Protein AF-A0A645DKP9-F1 (afdb_monomer_lite)

pLDDT: mean 78.18, std 6.34, range [59.94, 88.94]

Sequence (66 aa):
MAVEITVDQWKPWIRKYRVETFCYGPKSCKHYRPGPNRKVGGRNGMVYVEEDWVDEMLTQNRGEDE

Radius of gyration: 17.03 Å; chains: 1; bounding box: 23×38×44 Å

Secondary structure (DSSP, 8-state):
-EEEEES-TT-TT-EEEEE-S---S-TT-TT----PPPEEE-GGG-EEEPPTHHHHHHHTTS-S--

Organism: NCBI:txid1076179

Foldseek 3Di:
DWDWDQPDPVCSVPTDTDDDQDDPAAPCPPPRDHDAFDWDQDPPRDTDGDDCVVVCVVRVPGHNGD

Structure (mmCIF, N/CA/C/O backbone):
data_AF-A0A645DKP9-F1
#
_entry.id   AF-A0A645DKP9-F1
#
loop_
_atom_site.group_PDB
_atom_site.id
_atom_site.type_symbol
_atom_site.label_atom_id
_atom_site.label_alt_id
_atom_site.label_comp_id
_atom_site.label_asym_id
_atom_site.label_entity_id
_atom_site.label_seq_id
_atom_site.pdbx_PDB_ins_code
_atom_site.Cartn_x
_atom_site.Cartn_y
_atom_site.Cartn_z
_atom_site.occupancy
_atom_site.B_iso_or_equiv
_atom_site.auth_seq_id
_atom_site.auth_comp_id
_atom_site.auth_asym_id
_atom_site.auth_atom_id
_atom_site.pdbx_PDB_model_num
ATOM 1 N N . MET A 1 1 ? -4.516 -3.639 -7.287 1.00 68.62 1 MET A N 1
ATOM 2 C CA . MET A 1 1 ? -4.032 -4.067 -8.614 1.00 68.62 1 MET A CA 1
ATOM 3 C C . MET A 1 1 ? -3.769 -5.571 -8.599 1.00 68.62 1 MET A C 1
ATOM 5 O O . MET A 1 1 ? -3.331 -6.075 -7.573 1.00 68.62 1 MET A O 1
ATOM 9 N N . ALA A 1 2 ? -4.104 -6.304 -9.666 1.00 70.12 2 ALA A N 1
ATOM 10 C CA . ALA A 1 2 ? -3.814 -7.737 -9.752 1.00 70.12 2 ALA A CA 1
ATOM 11 C C . ALA A 1 2 ? -2.406 -7.931 -10.329 1.00 70.12 2 ALA A C 1
ATOM 13 O O . ALA A 1 2 ? -2.173 -7.586 -11.485 1.00 70.12 2 ALA A O 1
ATOM 14 N N . VAL A 1 3 ? -1.480 -8.442 -9.521 1.00 72.44 3 VAL A N 1
ATOM 15 C CA . VAL A 1 3 ? -0.110 -8.755 -9.944 1.00 72.44 3 VAL A CA 1
ATOM 16 C C . VAL A 1 3 ? -0.053 -10.229 -10.324 1.00 72.44 3 VAL A C 1
ATOM 18 O O . VAL A 1 3 ? -0.532 -11.089 -9.578 1.00 72.44 3 VAL A O 1
ATOM 21 N N . GLU A 1 4 ? 0.494 -10.517 -11.503 1.00 79.94 4 GLU A N 1
ATOM 22 C CA . GLU A 1 4 ? 0.774 -11.887 -11.921 1.00 79.94 4 GLU A CA 1
ATOM 23 C C . GLU A 1 4 ? 1.988 -12.410 -11.152 1.00 79.94 4 GLU A C 1
ATOM 25 O O . GLU A 1 4 ? 3.033 -11.765 -11.103 1.00 79.94 4 GLU A O 1
ATOM 30 N N . ILE A 1 5 ? 1.839 -13.581 -10.541 1.00 80.50 5 ILE A N 1
ATOM 31 C CA . ILE A 1 5 ? 2.896 -14.243 -9.789 1.00 80.50 5 ILE A CA 1
ATOM 32 C C . ILE A 1 5 ? 3.177 -15.592 -10.438 1.00 80.50 5 ILE A C 1
ATOM 34 O O . ILE A 1 5 ? 2.278 -16.429 -10.586 1.00 80.50 5 ILE A O 1
ATOM 38 N N . THR A 1 6 ? 4.448 -15.822 -10.748 1.00 83.00 6 THR A N 1
ATOM 39 C CA . THR A 1 6 ? 4.967 -17.149 -11.071 1.00 83.00 6 THR A CA 1
ATOM 40 C C . THR A 1 6 ? 5.225 -17.895 -9.767 1.00 83.00 6 THR A C 1
ATOM 42 O O . THR A 1 6 ? 6.144 -17.562 -9.026 1.00 83.00 6 THR A O 1
ATOM 45 N N . VA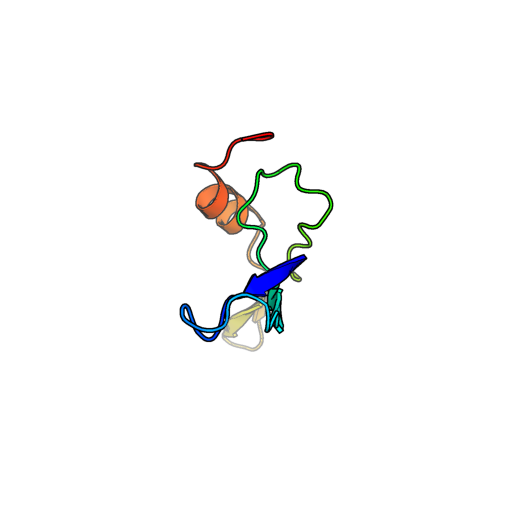L A 1 7 ? 4.381 -18.881 -9.454 1.00 81.12 7 VAL A N 1
ATOM 46 C CA . VAL A 1 7 ? 4.507 -19.679 -8.215 1.00 81.12 7 VAL A CA 1
ATOM 47 C C . VAL A 1 7 ? 5.660 -20.676 -8.307 1.00 81.12 7 VAL A C 1
ATOM 49 O O . VAL A 1 7 ? 6.305 -20.974 -7.308 1.00 81.12 7 VAL A O 1
ATOM 52 N N . ASP A 1 8 ? 5.893 -21.200 -9.507 1.00 82.94 8 ASP A N 1
ATOM 53 C CA . ASP A 1 8 ? 6.933 -22.178 -9.797 1.00 82.94 8 ASP A CA 1
ATOM 54 C C . ASP A 1 8 ? 7.667 -21.754 -11.072 1.00 82.94 8 ASP A C 1
ATOM 56 O O . ASP A 1 8 ? 7.083 -21.721 -12.159 1.00 82.94 8 ASP A O 1
ATOM 60 N N . GLN A 1 9 ? 8.955 -21.435 -10.934 1.00 84.31 9 GLN A N 1
ATOM 61 C CA . GLN A 1 9 ? 9.815 -21.009 -12.039 1.00 84.31 9 GLN A CA 1
ATOM 62 C C . GLN A 1 9 ? 9.937 -22.077 -13.138 1.00 84.31 9 GLN A C 1
ATOM 64 O O . GLN A 1 9 ? 10.181 -21.737 -14.293 1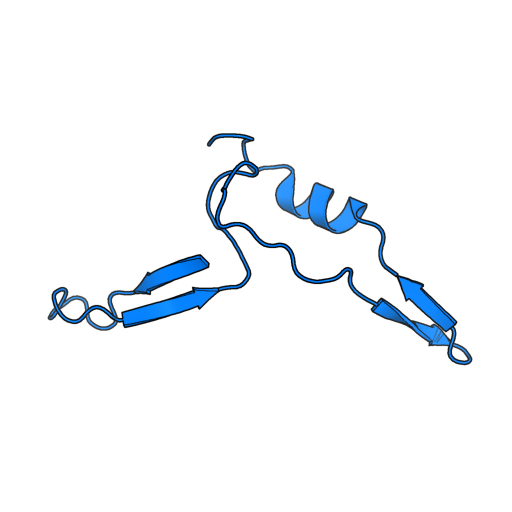.00 84.31 9 GLN A O 1
ATOM 69 N N . TRP A 1 10 ? 9.752 -23.356 -12.795 1.00 88.56 10 TRP A N 1
ATOM 70 C CA . TRP A 1 10 ? 9.852 -24.483 -13.727 1.00 88.56 10 TRP A CA 1
ATOM 71 C C . TRP A 1 10 ? 8.547 -24.743 -14.491 1.00 88.56 10 TRP A C 1
ATOM 73 O O . TRP A 1 10 ? 8.540 -25.505 -15.458 1.00 88.56 10 TRP A O 1
ATOM 83 N N . LYS A 1 11 ? 7.443 -24.098 -14.086 1.00 87.00 11 LYS A N 1
ATOM 84 C CA . LYS A 1 11 ? 6.135 -24.150 -14.760 1.00 87.00 11 LYS A CA 1
ATOM 85 C C . LYS A 1 11 ? 5.544 -22.743 -14.927 1.00 87.00 11 LYS A C 1
ATOM 87 O O . LYS A 1 11 ? 4.460 -22.463 -14.409 1.00 87.00 11 LYS A O 1
ATOM 92 N N . PRO A 1 12 ? 6.209 -21.856 -15.690 1.00 81.25 12 PRO A N 1
ATOM 93 C CA . PRO A 1 12 ? 5.829 -20.446 -15.800 1.00 81.25 12 PRO A CA 1
ATOM 94 C C . PRO A 1 12 ? 4.463 -20.214 -16.465 1.00 81.25 12 PRO A C 1
ATOM 96 O O . PRO A 1 12 ? 3.880 -19.143 -16.329 1.00 81.25 12 PRO A O 1
ATOM 99 N N . TRP A 1 13 ? 3.917 -21.213 -17.165 1.00 84.75 13 TRP A N 1
ATOM 100 C CA . TRP A 1 13 ? 2.573 -21.148 -17.750 1.00 84.75 13 TRP A CA 1
ATOM 101 C C . TRP A 1 13 ? 1.446 -21.237 -16.709 1.00 84.75 13 TRP A C 1
ATOM 103 O O . TRP A 1 13 ? 0.301 -20.911 -17.021 1.00 84.75 13 TRP A O 1
ATOM 113 N N . ILE A 1 14 ? 1.732 -21.665 -15.473 1.00 84.81 14 ILE A N 1
ATOM 114 C CA . ILE A 1 14 ? 0.749 -21.688 -14.385 1.00 84.81 14 ILE A CA 1
ATOM 115 C C . ILE A 1 14 ? 0.736 -20.312 -13.717 1.00 84.81 14 ILE A C 1
ATOM 117 O O . ILE A 1 14 ? 1.462 -20.049 -12.757 1.00 84.81 14 ILE A O 1
ATOM 121 N N . ARG A 1 15 ? -0.115 -19.428 -14.238 1.00 80.50 15 ARG A N 1
ATOM 122 C CA . ARG A 1 15 ? -0.268 -18.054 -13.751 1.00 80.50 15 ARG A CA 1
ATOM 123 C C . ARG A 1 15 ? -1.230 -18.001 -12.571 1.00 80.50 15 ARG A C 1
ATOM 125 O O . ARG A 1 15 ? -2.347 -18.511 -12.653 1.00 80.50 15 ARG A O 1
ATOM 132 N N . LYS A 1 16 ? -0.822 -17.355 -11.479 1.00 82.94 16 LYS A N 1
ATOM 133 C CA . LYS A 1 16 ? -1.736 -16.949 -10.403 1.00 82.94 16 LYS A CA 1
ATOM 134 C C . LYS A 1 16 ? -1.722 -15.438 -10.271 1.00 82.94 16 LYS A C 1
ATOM 136 O O . LYS A 1 16 ? -0.696 -14.802 -10.476 1.00 82.94 16 LYS A O 1
ATOM 141 N N . TYR A 1 17 ? -2.860 -14.880 -9.888 1.00 81.75 17 TYR A N 1
ATOM 142 C CA . TYR A 1 17 ? -3.005 -13.450 -9.665 1.00 81.75 17 TYR A CA 1
ATOM 143 C C . TYR A 1 17 ? -3.202 -13.195 -8.177 1.00 81.75 17 TYR A C 1
ATOM 145 O O . TYR A 1 17 ? -4.056 -13.819 -7.545 1.00 81.75 17 TYR A O 1
ATOM 153 N N . ARG A 1 18 ? -2.418 -12.275 -7.617 1.00 75.88 18 ARG A N 1
ATOM 154 C CA . ARG A 1 18 ? -2.635 -11.743 -6.270 1.00 75.88 18 ARG A CA 1
ATOM 155 C C . ARG A 1 18 ? -3.197 -10.342 -6.399 1.00 75.88 18 ARG A C 1
ATOM 157 O O . ARG A 1 18 ? -2.661 -9.518 -7.135 1.00 75.88 18 ARG A O 1
ATOM 164 N N . VAL A 1 19 ? -4.281 -10.074 -5.682 1.00 73.00 19 VAL A N 1
ATOM 165 C CA . VAL A 1 19 ? -4.828 -8.724 -5.582 1.00 73.00 19 VAL A CA 1
ATOM 166 C C . VAL A 1 19 ? -4.090 -8.013 -4.460 1.00 73.00 19 VAL A C 1
ATOM 168 O O . VAL A 1 19 ? -4.206 -8.395 -3.299 1.00 73.00 19 VAL A O 1
ATOM 171 N N . GLU A 1 20 ? -3.324 -6.990 -4.809 1.00 66.00 20 GLU A N 1
ATOM 172 C CA . GLU A 1 20 ? -2.662 -6.126 -3.839 1.00 66.00 20 GLU A CA 1
ATOM 173 C C . GLU A 1 20 ? -3.338 -4.765 -3.776 1.00 66.00 20 GLU A C 1
ATOM 175 O O . GLU A 1 20 ? -3.874 -4.257 -4.764 1.00 66.00 20 GLU A O 1
ATOM 180 N N . THR A 1 21 ? -3.316 -4.170 -2.592 1.00 63.78 21 THR A N 1
ATOM 181 C CA . THR A 1 21 ? -3.756 -2.791 -2.360 1.00 63.78 21 THR A CA 1
ATOM 182 C C . THR A 1 21 ? -2.734 -1.776 -2.863 1.00 63.78 21 THR A C 1
ATOM 184 O O . THR A 1 21 ? -3.086 -0.644 -3.172 1.00 63.78 21 THR A O 1
ATOM 187 N N . PHE A 1 22 ? -1.479 -2.194 -3.002 1.00 63.84 22 PHE A N 1
ATOM 188 C CA . PHE A 1 22 ? -0.369 -1.347 -3.397 1.00 63.84 22 PHE A CA 1
ATOM 189 C C . PHE A 1 22 ? -0.100 -1.433 -4.908 1.00 63.84 22 PHE A C 1
ATOM 191 O O . PHE A 1 22 ? -0.137 -2.522 -5.481 1.00 63.84 22 PHE A O 1
ATOM 198 N N . CYS A 1 23 ? 0.159 -0.292 -5.559 1.00 70.12 23 CYS A N 1
ATOM 199 C CA . CYS A 1 23 ? 0.718 -0.250 -6.916 1.00 70.12 23 CYS A CA 1
ATOM 200 C C . CYS A 1 23 ? 2.229 -0.018 -6.789 1.00 70.12 23 CYS A C 1
ATOM 202 O O . CYS A 1 23 ? 2.648 1.001 -6.244 1.00 70.12 23 CYS A O 1
ATOM 204 N N . TYR A 1 24 ? 3.034 -0.966 -7.279 1.00 70.38 24 TYR A N 1
ATOM 205 C CA . TYR A 1 24 ? 4.493 -0.809 -7.399 1.00 70.38 24 TYR A CA 1
ATOM 206 C C . TYR A 1 24 ? 4.904 0.092 -8.570 1.00 70.38 24 TYR A C 1
ATOM 208 O O . TYR A 1 24 ? 6.087 0.359 -8.737 1.00 70.38 24 TYR A O 1
ATOM 216 N N . GLY A 1 25 ? 3.939 0.509 -9.391 1.00 73.06 25 GLY A N 1
ATOM 217 C CA . GLY A 1 25 ? 4.145 1.430 -10.497 1.00 73.06 25 GLY A CA 1
ATOM 218 C C . GLY A 1 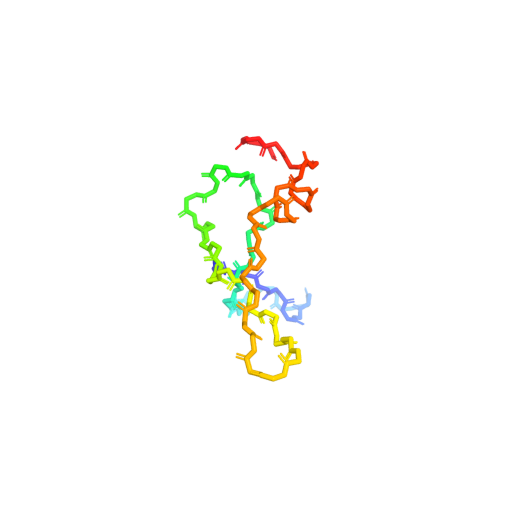25 ? 4.104 2.902 -10.069 1.00 73.06 25 GLY A C 1
ATOM 219 O O . GLY A 1 25 ? 4.072 3.205 -8.870 1.00 73.06 25 GLY A O 1
ATOM 220 N N . PRO A 1 26 ? 4.061 3.807 -11.054 1.00 76.62 26 PRO A N 1
ATOM 221 C CA . PRO A 1 26 ? 4.146 5.242 -10.826 1.00 76.62 26 PRO A CA 1
ATOM 222 C C . PRO A 1 26 ? 2.944 5.789 -10.051 1.00 76.62 26 PRO A C 1
ATOM 224 O O . PRO A 1 26 ? 1.891 5.145 -9.972 1.00 76.62 26 PRO A O 1
ATOM 227 N N . LYS A 1 27 ? 3.059 7.004 -9.501 1.00 75.88 27 LYS A N 1
ATOM 228 C CA . LYS A 1 27 ? 1.947 7.640 -8.768 1.00 75.88 27 LYS A CA 1
ATOM 229 C C . LYS A 1 27 ? 0.700 7.834 -9.645 1.00 75.88 27 LYS A C 1
ATOM 231 O O . LYS A 1 27 ? -0.411 7.736 -9.129 1.00 75.88 27 LYS A O 1
ATOM 236 N N . SER A 1 28 ? 0.860 8.016 -10.961 1.00 77.94 28 SER A N 1
ATOM 237 C CA . SER A 1 28 ? -0.242 8.134 -11.933 1.00 77.94 28 SER A CA 1
ATOM 238 C C . SER A 1 28 ? -0.949 6.808 -12.259 1.00 77.94 28 SER A C 1
ATOM 240 O O . SER A 1 28 ? -1.925 6.787 -13.018 1.00 77.94 28 SER A O 1
ATOM 242 N N . CYS A 1 29 ? -0.490 5.683 -11.694 1.00 78.00 29 CYS A N 1
ATOM 243 C CA . CYS A 1 29 ? -1.031 4.345 -11.925 1.00 78.00 29 CYS A CA 1
ATOM 244 C C . CYS A 1 29 ? -2.566 4.324 -11.775 1.00 78.00 29 CYS A C 1
ATOM 246 O O . CYS A 1 29 ? -3.099 4.350 -10.671 1.00 78.00 29 CYS A O 1
ATOM 248 N N . LYS A 1 30 ? -3.303 4.171 -12.889 1.00 76.62 30 LYS A N 1
ATOM 249 C CA . LYS A 1 30 ? -4.788 4.101 -12.910 1.00 76.62 30 LYS A CA 1
ATOM 250 C C . LYS A 1 30 ? -5.366 2.975 -12.048 1.00 76.62 30 LYS A C 1
ATOM 252 O O . LYS A 1 30 ? -6.547 2.972 -11.711 1.00 76.62 30 LYS A O 1
ATOM 257 N N . HIS A 1 31 ? -4.544 1.974 -11.752 1.00 74.75 31 HIS A N 1
ATOM 258 C CA . HIS A 1 31 ? -4.900 0.830 -10.923 1.00 74.75 31 HIS A CA 1
ATOM 259 C C . HIS A 1 31 ? -4.509 1.005 -9.448 1.00 74.75 31 HIS A C 1
ATOM 261 O O . HIS A 1 31 ? -4.871 0.144 -8.635 1.00 74.75 31 HIS A O 1
ATOM 267 N N . TYR A 1 32 ? -3.790 2.079 -9.098 1.00 74.31 32 TYR A N 1
ATOM 268 C CA . TYR A 1 32 ? -3.546 2.471 -7.717 1.00 74.31 32 TYR A CA 1
ATOM 269 C C . TYR A 1 32 ? -4.869 2.910 -7.096 1.00 74.31 32 TYR A C 1
ATOM 271 O O . TYR A 1 32 ? -5.597 3.740 -7.634 1.00 74.31 32 TYR A O 1
ATOM 279 N N . ARG A 1 33 ? -5.215 2.287 -5.973 1.00 72.94 33 ARG A N 1
ATOM 280 C CA . ARG A 1 33 ? -6.375 2.651 -5.164 1.00 72.94 33 ARG A CA 1
ATOM 281 C C . ARG A 1 33 ? -5.882 2.684 -3.725 1.00 72.94 33 ARG A C 1
ATOM 283 O O . ARG A 1 33 ? -5.829 1.609 -3.119 1.00 72.94 33 ARG A O 1
ATOM 290 N N . PRO A 1 34 ? -5.470 3.856 -3.209 1.00 71.88 34 PRO A N 1
ATOM 291 C CA . PRO A 1 34 ? -5.085 3.955 -1.814 1.00 71.88 34 PRO A CA 1
ATOM 292 C C . PRO A 1 34 ? -6.267 3.511 -0.950 1.00 71.88 34 PRO A C 1
ATOM 294 O O . PRO A 1 34 ? -7.438 3.727 -1.284 1.00 71.88 34 PRO A O 1
ATOM 297 N N . GLY A 1 35 ? -5.952 2.795 0.126 1.00 75.25 35 GLY A N 1
ATOM 298 C CA . GLY A 1 35 ? -6.948 2.429 1.124 1.00 75.25 35 GLY A CA 1
ATOM 299 C C . GLY A 1 35 ? -7.487 3.668 1.851 1.00 75.25 35 GLY A C 1
ATOM 300 O O . GLY A 1 35 ? -6.993 4.773 1.645 1.00 75.25 35 GLY A O 1
ATOM 301 N N . PRO A 1 36 ? -8.494 3.510 2.721 1.00 79.69 36 PRO A N 1
ATOM 302 C CA . PRO A 1 36 ? -8.954 4.611 3.561 1.00 79.69 36 PRO A CA 1
ATOM 303 C C . PRO A 1 36 ? -7.835 5.101 4.491 1.00 79.69 36 PRO A C 1
ATOM 305 O O . PRO A 1 36 ? -7.033 4.291 4.964 1.00 79.69 36 PRO A O 1
ATOM 308 N N . ASN A 1 37 ? -7.839 6.398 4.818 1.00 82.12 37 ASN A N 1
ATOM 309 C CA . ASN A 1 37 ? -6.862 6.988 5.734 1.00 82.12 37 ASN A CA 1
ATOM 310 C C . ASN A 1 37 ? -6.823 6.229 7.0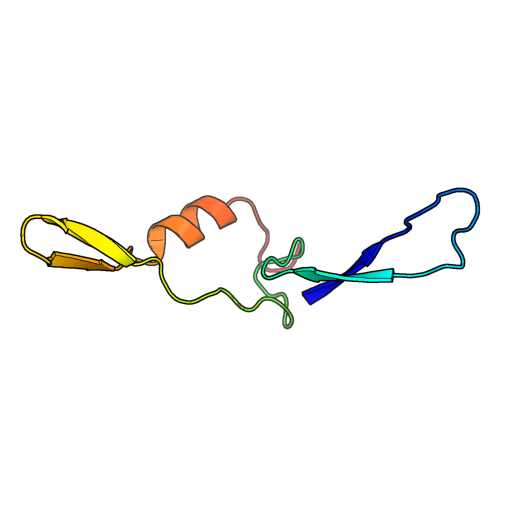61 1.00 82.12 37 ASN A C 1
ATOM 312 O O . ASN A 1 37 ? -7.857 5.845 7.631 1.00 82.12 37 ASN A O 1
ATOM 316 N N . ARG A 1 38 ? -5.604 6.018 7.559 1.00 81.88 38 ARG A N 1
ATOM 317 C CA . ARG A 1 38 ? -5.374 5.280 8.794 1.00 81.88 38 ARG A CA 1
ATOM 318 C C . ARG A 1 38 ? -5.986 6.036 9.968 1.00 81.88 38 ARG A C 1
ATOM 320 O O . ARG A 1 38 ? -5.746 7.221 10.171 1.00 81.88 38 ARG A O 1
ATOM 327 N N . LYS A 1 39 ? -6.760 5.3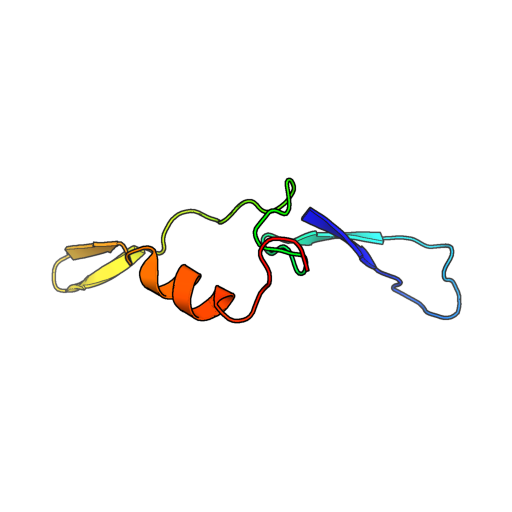16 10.775 1.00 87.44 39 LYS A N 1
ATOM 328 C CA . LYS A 1 39 ? -7.329 5.824 12.024 1.00 87.44 39 LYS A CA 1
ATOM 329 C C . LYS A 1 39 ? -6.506 5.299 13.190 1.00 87.44 39 LYS A C 1
ATOM 331 O O . LYS A 1 39 ? -6.367 4.088 13.352 1.00 87.44 39 LYS A O 1
ATOM 336 N N . VAL A 1 40 ? -5.964 6.204 13.993 1.00 82.69 40 VAL A N 1
ATOM 337 C CA . VAL A 1 40 ? -5.184 5.893 15.189 1.00 82.69 40 VAL A CA 1
ATOM 338 C C . VAL A 1 40 ? -6.041 6.183 16.414 1.00 82.69 40 VAL A C 1
ATOM 340 O O . VAL A 1 40 ? -6.501 7.305 16.628 1.00 82.69 40 VAL A O 1
ATOM 343 N N . GLY A 1 41 ? -6.278 5.143 17.213 1.00 88.94 41 GLY A N 1
ATOM 344 C CA . GLY A 1 41 ? -6.976 5.271 18.487 1.00 88.94 41 GLY A CA 1
ATOM 345 C C . GLY A 1 41 ? -6.104 5.995 19.511 1.00 88.94 41 GLY A C 1
ATOM 346 O O . GLY A 1 41 ? -5.009 5.539 19.835 1.00 88.94 41 GLY A O 1
ATOM 347 N N . GLY A 1 42 ? -6.596 7.120 20.012 1.00 85.56 42 GLY A N 1
ATOM 348 C CA . GLY A 1 42 ? -6.045 7.872 21.131 1.00 85.56 42 GLY A CA 1
ATOM 349 C C . GLY A 1 42 ? -6.698 7.501 22.467 1.00 85.56 42 GLY A C 1
ATOM 350 O O . GLY A 1 42 ? -7.541 6.606 22.567 1.00 85.56 42 GLY A O 1
ATOM 351 N N . ARG A 1 43 ? -6.306 8.209 23.532 1.00 85.56 43 ARG A N 1
ATOM 352 C CA . ARG A 1 43 ? -6.903 8.044 24.870 1.00 85.56 43 ARG A CA 1
ATOM 353 C C . ARG A 1 43 ? -8.345 8.575 24.890 1.00 85.56 43 ARG A C 1
ATOM 355 O O . ARG A 1 43 ? -8.687 9.468 24.123 1.00 85.56 43 ARG A O 1
ATOM 362 N N . ASN A 1 44 ? -9.183 8.033 25.780 1.00 86.06 44 ASN A N 1
ATOM 363 C CA . ASN A 1 44 ? -10.596 8.417 25.957 1.00 86.06 44 ASN A CA 1
ATOM 364 C C . ASN A 1 44 ? -11.461 8.346 24.680 1.00 86.06 44 ASN A C 1
ATOM 366 O O . ASN A 1 44 ? -12.390 9.131 24.518 1.00 86.06 44 ASN A O 1
ATOM 370 N N . GLY A 1 45 ? -11.169 7.420 23.762 1.00 84.81 45 GLY A N 1
ATOM 371 C CA . GLY A 1 45 ? -11.963 7.250 22.538 1.00 84.81 45 GLY A CA 1
ATOM 372 C C . GLY A 1 45 ? -11.726 8.326 21.475 1.00 84.81 45 GLY A C 1
ATOM 373 O O . GLY A 1 45 ? -12.452 8.370 20.484 1.00 84.81 45 GLY A O 1
ATOM 374 N N . MET A 1 46 ? -10.708 9.176 21.645 1.00 85.19 46 MET A N 1
ATOM 375 C CA . MET A 1 46 ? -10.264 10.084 20.593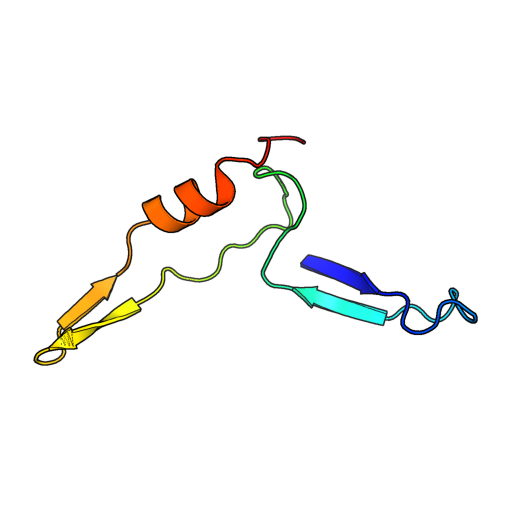 1.00 85.19 46 MET A CA 1
ATOM 376 C C . MET A 1 46 ? -9.768 9.266 19.396 1.00 85.19 46 MET A C 1
ATOM 378 O O . MET A 1 46 ? -9.010 8.316 19.568 1.00 85.19 46 MET A O 1
ATOM 382 N N . VAL A 1 47 ? -10.184 9.619 18.183 1.00 86.44 47 VAL A N 1
ATOM 383 C CA . VAL A 1 47 ? -9.696 8.991 16.950 1.00 86.44 47 VAL A CA 1
ATOM 384 C C . VAL A 1 47 ? -8.979 10.062 16.151 1.00 86.44 47 VAL A C 1
ATOM 386 O O . VAL A 1 47 ? -9.612 11.000 15.673 1.00 86.44 47 VAL A O 1
ATOM 389 N N . TYR A 1 48 ? -7.661 9.931 16.027 1.00 82.19 48 TYR A N 1
ATOM 390 C CA . TYR A 1 48 ? -6.881 10.752 15.111 1.00 82.19 48 TYR A CA 1
ATOM 391 C C . TYR A 1 48 ? -6.894 10.080 13.740 1.00 82.19 48 TYR A C 1
ATOM 393 O O . TYR A 1 48 ? -6.600 8.889 13.622 1.00 82.19 48 TYR A O 1
ATOM 401 N N . VAL A 1 49 ? -7.289 10.818 12.710 1.00 85.50 49 VAL A N 1
ATOM 402 C CA . VAL A 1 49 ? -7.137 10.372 11.325 1.00 85.50 49 VAL A CA 1
ATOM 403 C C . VAL A 1 49 ? -5.764 10.854 10.890 1.00 85.50 49 VAL A C 1
ATOM 405 O O . VAL A 1 49 ? -5.531 12.059 10.914 1.00 85.50 49 VAL A O 1
ATOM 408 N N . GLU A 1 50 ? -4.861 9.932 10.550 1.00 77.88 50 GLU A N 1
ATOM 409 C CA . GLU A 1 50 ? -3.581 10.338 9.977 1.00 77.88 50 GLU A CA 1
ATOM 410 C C . GLU A 1 50 ? -3.838 11.084 8.671 1.00 77.88 50 GLU A C 1
ATOM 412 O O . GLU A 1 50 ? -4.567 10.620 7.786 1.00 77.88 50 GLU A O 1
ATOM 417 N N . GLU A 1 51 ? -3.258 12.272 8.600 1.00 73.94 51 GLU A N 1
ATOM 418 C CA . GLU A 1 51 ? -3.271 13.108 7.416 1.00 73.94 51 GLU A CA 1
ATOM 419 C C . GLU A 1 51 ? -2.388 12.491 6.319 1.00 73.94 51 GLU A C 1
ATOM 421 O O . GLU A 1 51 ? -1.455 11.731 6.587 1.00 73.94 51 GLU A O 1
ATOM 426 N N . ASP A 1 52 ? -2.697 12.825 5.066 1.00 71.44 52 ASP A N 1
ATOM 427 C CA . ASP A 1 52 ? -2.117 12.219 3.855 1.00 71.44 52 ASP A CA 1
ATOM 428 C C . ASP A 1 52 ? -0.587 12.392 3.726 1.00 71.44 52 ASP A C 1
ATOM 430 O O . ASP A 1 52 ? 0.061 11.720 2.928 1.00 71.44 52 ASP A O 1
ATOM 434 N N . TRP A 1 53 ? 0.025 13.239 4.564 1.00 75.94 53 TRP A N 1
ATOM 435 C CA . TRP A 1 53 ? 1.462 13.530 4.540 1.00 75.94 53 TRP A CA 1
ATOM 436 C C . TRP A 1 53 ? 2.341 12.286 4.729 1.00 75.94 53 TRP A C 1
ATOM 438 O O . TRP A 1 53 ? 3.465 12.245 4.228 1.00 75.94 53 TRP A O 1
ATOM 448 N N . VAL A 1 54 ? 1.853 11.259 5.434 1.00 74.88 54 VAL A N 1
ATOM 449 C CA . VAL A 1 54 ? 2.595 10.001 5.617 1.00 74.88 54 VAL A CA 1
ATOM 450 C C . VAL A 1 54 ? 2.649 9.203 4.314 1.00 74.88 54 VAL A C 1
ATOM 452 O O . VAL A 1 54 ? 3.710 8.684 3.966 1.00 74.88 54 VAL A O 1
ATOM 455 N N . ASP A 1 55 ? 1.537 9.113 3.579 1.00 75.75 55 ASP A N 1
ATOM 456 C CA . ASP A 1 55 ? 1.507 8.424 2.280 1.00 75.75 55 ASP A CA 1
ATOM 457 C C . ASP A 1 55 ? 2.357 9.186 1.259 1.00 75.75 55 ASP A C 1
ATOM 459 O O . ASP A 1 55 ? 3.149 8.593 0.523 1.00 75.75 55 ASP A O 1
ATOM 463 N N . GLU A 1 56 ? 2.288 10.517 1.288 1.00 79.50 56 GLU A N 1
ATOM 464 C CA . GLU A 1 56 ? 3.093 11.386 0.434 1.00 79.50 56 GLU A CA 1
ATOM 465 C C . GLU A 1 56 ? 4.600 11.212 0.690 1.00 79.50 56 GLU A C 1
ATOM 467 O O . GLU A 1 56 ? 5.372 11.050 -0.259 1.00 79.50 56 GLU A O 1
ATOM 472 N N . MET A 1 57 ? 5.022 11.133 1.959 1.00 81.31 57 MET A N 1
ATOM 473 C CA . MET A 1 57 ? 6.416 10.868 2.335 1.00 81.31 57 MET A CA 1
ATOM 474 C C . MET A 1 57 ? 6.868 9.465 1.899 1.00 81.31 57 MET A C 1
ATOM 476 O O . MET A 1 57 ? 7.942 9.303 1.321 1.00 81.31 57 MET A O 1
ATOM 480 N N . LEU A 1 58 ? 6.048 8.434 2.128 1.00 76.94 58 LEU A N 1
ATOM 481 C CA . LEU A 1 58 ? 6.376 7.046 1.768 1.00 76.94 58 LEU A CA 1
ATOM 482 C C . LEU A 1 58 ? 6.378 6.801 0.252 1.00 76.94 58 LEU A C 1
ATOM 484 O O . LEU A 1 58 ? 6.993 5.846 -0.232 1.00 76.94 58 LEU A O 1
ATOM 488 N N . THR A 1 59 ? 5.688 7.646 -0.509 1.00 76.38 59 THR A N 1
ATOM 489 C CA . THR A 1 59 ? 5.645 7.591 -1.971 1.00 76.38 59 THR A CA 1
ATOM 490 C C . THR A 1 59 ? 6.565 8.621 -2.627 1.00 76.38 59 THR A C 1
ATOM 492 O O . THR A 1 59 ? 6.678 8.601 -3.848 1.00 76.38 59 THR A O 1
ATOM 495 N N . GLN A 1 60 ? 7.254 9.487 -1.871 1.00 82.00 60 GLN A N 1
ATOM 496 C CA . GLN A 1 60 ? 8.079 10.597 -2.382 1.00 82.00 60 GLN A CA 1
ATOM 497 C C . GLN A 1 60 ? 9.068 10.173 -3.473 1.00 82.00 60 GLN A C 1
ATOM 499 O O . GLN A 1 60 ? 9.269 10.904 -4.437 1.00 82.00 60 GLN A O 1
ATOM 504 N N . ASN A 1 61 ? 9.656 8.986 -3.339 1.00 81.88 61 ASN A N 1
ATOM 505 C CA . ASN A 1 61 ? 10.679 8.498 -4.262 1.00 81.88 61 ASN A CA 1
ATOM 506 C C . ASN A 1 61 ? 10.106 7.843 -5.531 1.00 81.88 61 ASN A C 1
ATOM 508 O O . ASN A 1 61 ? 10.879 7.326 -6.333 1.00 81.88 61 ASN A O 1
ATOM 512 N N . ARG A 1 62 ? 8.779 7.811 -5.708 1.00 78.12 62 ARG A N 1
ATOM 513 C CA . ARG A 1 62 ? 8.144 7.327 -6.944 1.00 78.12 62 ARG A CA 1
ATOM 514 C C . ARG A 1 62 ? 7.960 8.470 -7.927 1.00 78.12 62 ARG A C 1
ATOM 516 O O . ARG A 1 62 ? 7.530 9.551 -7.520 1.00 78.12 62 ARG A O 1
ATOM 523 N N . GLY A 1 63 ? 8.223 8.202 -9.203 1.00 79.19 63 GLY A N 1
ATOM 524 C CA . GLY A 1 63 ? 7.911 9.129 -10.278 1.00 79.19 63 GLY A CA 1
ATOM 525 C C . GLY A 1 63 ? 6.402 9.268 -10.468 1.00 79.19 63 GLY A C 1
ATOM 526 O O . GLY A 1 63 ? 5.616 8.380 -10.114 1.00 79.19 63 GLY A O 1
ATOM 527 N N . GLU A 1 64 ? 5.978 10.400 -11.033 1.00 74.62 64 GLU A N 1
ATOM 528 C CA . GLU A 1 64 ? 4.595 10.550 -11.491 1.00 74.62 64 GLU A CA 1
ATOM 529 C C . GLU A 1 64 ? 4.265 9.550 -12.594 1.00 74.62 64 GLU A C 1
ATOM 531 O O . GLU A 1 64 ? 3.167 9.014 -12.553 1.00 74.62 64 GLU A O 1
ATOM 536 N N . ASP A 1 65 ? 5.218 9.232 -13.478 1.00 71.38 65 ASP A N 1
ATOM 537 C CA . ASP A 1 65 ? 5.054 8.317 -14.619 1.00 71.38 65 ASP A CA 1
ATOM 538 C C . ASP A 1 65 ? 6.168 7.252 -14.752 1.00 71.38 65 ASP A C 1
ATOM 540 O O . ASP A 1 65 ? 6.145 6.469 -15.703 1.00 71.38 65 ASP A O 1
ATOM 544 N N . GLU A 1 66 ? 7.104 7.181 -13.795 1.00 59.94 66 GLU A N 1
ATOM 545 C CA . GLU A 1 66 ? 8.189 6.178 -13.731 1.00 59.94 66 GLU A CA 1
ATOM 546 C C . GLU A 1 66 ? 8.114 5.284 -12.483 1.00 59.94 66 GLU A C 1
ATOM 548 O O . GLU A 1 66 ? 7.963 5.823 -11.356 1.00 59.94 66 GLU A O 1
#